Protein AF-A0A9C9UCG7-F1 (afdb_monomer_lite)

Sequence (73 aa):
MEPEMSADLKNRLLAELIDDLENDKLVLPSLPEVALKVRDTLDDEKANARDVAKVISTDAALSARLIAVANSP

Radius of gyration: 18.94 Å; chains: 1; bounding box: 39×28×47 Å

pLDDT: mean 88.29, std 9.88, range [58.0, 96.88]

Foldseek 3Di:
DPPVVVVVVVVVVVVVVVVCVVVVVDPDDPDPPLVVLLVVQVPDPPHDPVSSVVSQVVDPVSNVVVVVVVPDD

Structure (mmCIF, N/CA/C/O backbone):
data_AF-A0A9C9UCG7-F1
#
_entry.id   AF-A0A9C9UCG7-F1
#
loop_
_atom_site.group_PDB
_atom_site.id
_atom_site.type_symbol
_atom_site.label_atom_id
_atom_site.label_alt_id
_atom_site.label_comp_id
_atom_site.label_asym_id
_atom_site.label_entity_id
_atom_site.label_seq_id
_atom_site.pdbx_PDB_ins_code
_atom_site.Cartn_x
_atom_site.Cartn_y
_atom_site.Cartn_z
_atom_site.occupancy
_atom_site.B_iso_or_equiv
_atom_site.auth_seq_id
_atom_site.auth_comp_id
_atom_site.auth_asym_id
_atom_site.auth_atom_id
_atom_site.pdbx_PDB_model_num
ATOM 1 N N . MET A 1 1 ? 24.660 4.322 -34.596 1.00 58.00 1 MET A N 1
ATOM 2 C CA . MET A 1 1 ? 23.722 3.241 -34.966 1.00 58.00 1 MET A CA 1
ATOM 3 C C . MET A 1 1 ? 23.147 2.501 -33.751 1.00 58.00 1 MET A C 1
ATOM 5 O O . MET A 1 1 ? 22.125 1.861 -33.894 1.00 58.00 1 MET A O 1
ATOM 9 N N . GLU A 1 2 ? 23.735 2.639 -32.556 1.00 61.09 2 GLU A N 1
ATOM 10 C CA . GLU A 1 2 ? 23.249 2.029 -31.300 1.00 61.09 2 GLU A CA 1
ATOM 11 C C . GLU A 1 2 ? 21.942 2.604 -30.681 1.00 61.09 2 GLU A C 1
ATOM 13 O O . GLU A 1 2 ? 21.168 1.826 -30.124 1.00 61.09 2 GLU A O 1
ATOM 18 N N . PRO A 1 3 ? 21.630 3.921 -30.736 1.00 62.62 3 PRO A N 1
ATOM 19 C CA . PRO A 1 3 ? 20.507 4.457 -29.953 1.00 62.62 3 PRO A CA 1
ATOM 20 C C . PRO A 1 3 ? 19.116 4.144 -30.534 1.00 62.62 3 PRO A C 1
ATOM 22 O O . PRO A 1 3 ? 18.163 4.018 -29.769 1.00 62.62 3 PRO A O 1
ATOM 25 N N . GLU A 1 4 ? 18.986 3.976 -31.856 1.00 64.94 4 GLU A N 1
ATOM 26 C CA . GLU A 1 4 ? 17.699 3.654 -32.504 1.00 64.94 4 GLU A CA 1
ATOM 27 C C . GLU A 1 4 ? 17.234 2.221 -32.214 1.00 64.94 4 GLU A C 1
ATOM 29 O O . GLU A 1 4 ? 16.068 2.002 -31.897 1.00 64.94 4 GLU A O 1
ATOM 34 N N . MET A 1 5 ? 18.151 1.249 -32.238 1.00 66.25 5 MET A N 1
ATOM 35 C CA . MET A 1 5 ? 17.832 -0.163 -31.995 1.00 66.25 5 MET A CA 1
ATOM 36 C C . MET A 1 5 ? 17.380 -0.415 -30.544 1.00 66.25 5 MET A C 1
ATOM 38 O O . MET A 1 5 ? 16.530 -1.265 -30.287 1.00 66.25 5 MET A O 1
ATOM 42 N N . SER A 1 6 ? 17.897 0.367 -29.586 1.00 73.88 6 SER A N 1
ATOM 43 C CA . SER A 1 6 ? 17.451 0.329 -28.186 1.00 73.88 6 SER A CA 1
ATOM 44 C C . SER A 1 6 ? 16.045 0.912 -28.000 1.00 73.88 6 SER A C 1
ATOM 46 O O . SER A 1 6 ? 15.276 0.413 -27.17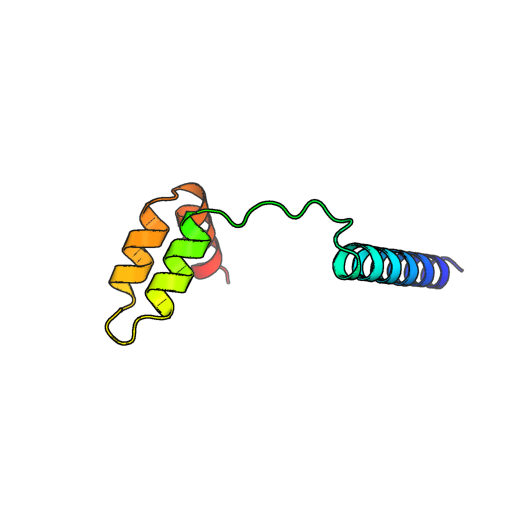8 1.00 73.88 6 SER A O 1
ATOM 48 N N . ALA A 1 7 ? 15.695 1.959 -28.753 1.00 80.06 7 ALA A N 1
ATOM 49 C CA . ALA A 1 7 ? 14.367 2.565 -28.702 1.00 80.06 7 ALA A CA 1
ATOM 50 C C . ALA A 1 7 ? 13.300 1.658 -29.339 1.00 80.06 7 ALA A C 1
ATOM 52 O O . ALA A 1 7 ? 12.229 1.490 -28.758 1.00 80.06 7 ALA A O 1
ATOM 53 N N . ASP A 1 8 ? 13.617 1.016 -30.468 1.00 88.81 8 ASP A N 1
ATOM 54 C CA . ASP A 1 8 ? 12.744 0.026 -31.113 1.00 88.81 8 ASP A CA 1
ATOM 55 C C . ASP A 1 8 ? 12.432 -1.153 -30.179 1.00 88.81 8 ASP A C 1
ATOM 57 O O . ASP A 1 8 ? 11.268 -1.498 -29.971 1.00 88.81 8 ASP A O 1
ATOM 61 N N . LEU A 1 9 ? 13.458 -1.707 -29.523 1.00 91.12 9 LEU A N 1
ATOM 62 C CA . LEU A 1 9 ? 13.281 -2.803 -28.572 1.00 91.12 9 LEU A CA 1
ATOM 63 C C . LEU A 1 9 ? 12.388 -2.406 -27.387 1.00 91.12 9 LEU A C 1
ATOM 65 O O . LEU A 1 9 ? 11.521 -3.183 -26.993 1.00 91.12 9 LEU A O 1
ATOM 69 N N . LYS A 1 10 ? 12.561 -1.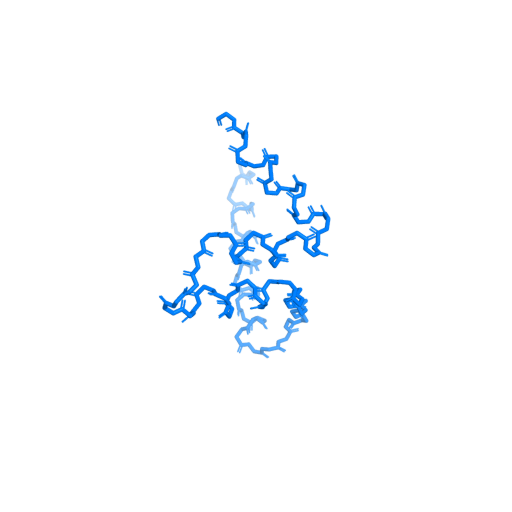195 -26.839 1.00 90.25 10 LYS A N 1
ATOM 70 C CA . LYS A 1 10 ? 11.705 -0.680 -25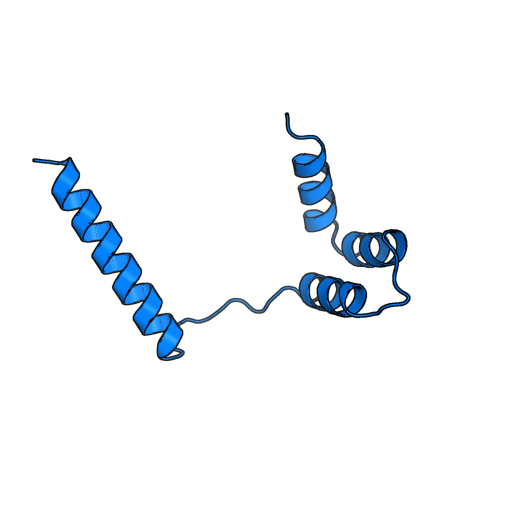.757 1.00 90.25 10 LYS A CA 1
ATOM 71 C C . LYS A 1 10 ? 10.251 -0.559 -26.195 1.00 90.25 10 LYS A C 1
ATOM 73 O O . LYS A 1 10 ? 9.371 -0.987 -25.459 1.00 90.25 10 LYS A O 1
ATOM 78 N N . ASN A 1 11 ? 10.006 0.003 -27.377 1.00 92.94 11 ASN A N 1
ATOM 79 C CA . ASN A 1 11 ? 8.652 0.204 -27.888 1.00 92.94 11 ASN A CA 1
ATOM 80 C C . ASN A 1 11 ? 7.947 -1.128 -28.153 1.00 92.94 11 ASN A C 1
ATOM 82 O O . ASN A 1 11 ? 6.778 -1.279 -27.812 1.00 92.94 11 ASN A O 1
ATOM 86 N N . ARG A 1 12 ? 8.667 -2.110 -28.705 1.00 93.44 12 ARG A N 1
ATOM 87 C CA . ARG A 1 12 ? 8.143 -3.462 -28.935 1.00 93.44 12 ARG A CA 1
ATOM 88 C C . ARG A 1 12 ? 7.807 -4.176 -27.631 1.00 93.44 12 ARG A C 1
ATOM 90 O O . ARG A 1 12 ? 6.728 -4.743 -27.523 1.00 93.44 12 ARG A O 1
ATOM 97 N N . LEU A 1 13 ? 8.690 -4.087 -26.638 1.00 93.12 13 LEU A N 1
ATOM 98 C CA . LEU A 1 13 ? 8.478 -4.694 -25.324 1.00 93.12 13 LEU A CA 1
ATOM 99 C C . LEU A 1 13 ? 7.319 -4.023 -24.569 1.00 93.12 13 LEU A C 1
ATOM 101 O O . LEU A 1 13 ? 6.542 -4.699 -23.907 1.00 93.12 13 LEU A O 1
ATOM 105 N N . LEU A 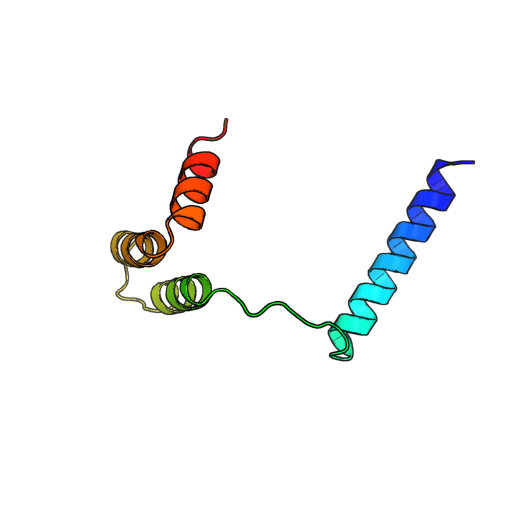1 14 ? 7.163 -2.702 -24.707 1.00 92.12 14 LEU A N 1
ATOM 106 C CA . LEU A 1 14 ? 6.024 -1.973 -24.146 1.00 92.12 14 LEU A CA 1
ATOM 107 C C . LEU A 1 14 ? 4.703 -2.397 -24.803 1.00 92.12 14 LEU A C 1
ATOM 109 O O . LEU A 1 14 ? 3.717 -2.600 -24.104 1.00 92.12 14 LEU A O 1
ATOM 113 N N . ALA A 1 15 ? 4.686 -2.537 -26.131 1.00 94.31 15 ALA A N 1
ATOM 114 C CA . ALA A 1 15 ? 3.502 -2.967 -26.870 1.00 94.31 15 ALA A CA 1
ATOM 115 C C . ALA A 1 15 ? 3.084 -4.399 -26.502 1.00 94.31 15 ALA A C 1
ATOM 117 O O . ALA A 1 15 ? 1.902 -4.648 -26.293 1.00 94.31 15 ALA A O 1
ATOM 118 N N . GLU A 1 16 ? 4.048 -5.312 -26.366 1.00 93.81 16 GLU A N 1
ATOM 119 C CA . GLU A 1 16 ? 3.809 -6.690 -25.921 1.00 93.81 16 GLU A CA 1
ATOM 120 C C . GLU A 1 16 ? 3.266 -6.735 -24.486 1.00 93.81 16 GLU A C 1
ATOM 122 O O . GLU A 1 16 ? 2.283 -7.418 -24.220 1.00 93.81 16 GLU A O 1
ATOM 127 N N . LEU A 1 17 ? 3.825 -5.929 -23.576 1.00 91.00 17 LEU A N 1
ATOM 128 C CA . LEU A 1 17 ? 3.340 -5.843 -22.197 1.00 91.00 17 LEU A CA 1
ATOM 129 C C . LEU A 1 17 ? 1.902 -5.307 -22.112 1.00 91.00 17 LEU A C 1
ATOM 131 O O . LEU A 1 17 ? 1.131 -5.761 -21.269 1.00 91.00 17 LEU A O 1
ATOM 135 N N . ILE A 1 18 ? 1.547 -4.333 -22.957 1.00 92.94 18 ILE A N 1
ATOM 136 C CA . ILE A 1 18 ? 0.181 -3.797 -23.023 1.00 92.94 18 ILE A CA 1
ATOM 137 C C . ILE A 1 18 ? -0.778 -4.850 -23.592 1.00 92.94 18 ILE A C 1
ATOM 139 O O . ILE A 1 18 ? -1.833 -5.054 -23.001 1.00 92.94 18 ILE A O 1
ATOM 143 N N . ASP A 1 19 ? -0.409 -5.559 -24.665 1.00 95.12 19 ASP A N 1
ATOM 144 C CA . ASP A 1 19 ? -1.240 -6.638 -25.225 1.00 95.12 19 ASP A CA 1
ATOM 145 C C . ASP A 1 19 ? -1.468 -7.760 -24.202 1.00 95.12 19 ASP A C 1
ATOM 147 O O . ASP A 1 19 ? -2.594 -8.225 -24.018 1.00 95.12 19 ASP A O 1
ATOM 151 N N . ASP A 1 20 ? -0.426 -8.168 -23.478 1.00 92.38 20 ASP A N 1
ATOM 152 C CA . ASP A 1 20 ? -0.550 -9.196 -22.447 1.00 92.38 20 ASP A CA 1
ATOM 153 C C . ASP A 1 20 ? -1.395 -8.731 -21.250 1.00 92.38 20 ASP A C 1
ATOM 155 O O . ASP A 1 20 ? -2.084 -9.551 -20.634 1.00 92.38 20 ASP A O 1
ATOM 159 N N . LEU A 1 21 ? -1.374 -7.432 -20.925 1.00 88.88 21 LEU A N 1
ATOM 160 C CA . LEU A 1 21 ? -2.229 -6.834 -19.897 1.00 88.88 21 LEU A CA 1
ATOM 161 C C . LEU A 1 21 ? -3.700 -6.792 -20.336 1.00 88.88 21 LEU A C 1
ATOM 163 O O . LEU A 1 21 ? -4.571 -7.161 -19.557 1.00 88.88 21 LEU A O 1
ATOM 167 N N . GLU A 1 22 ? -3.982 -6.358 -21.567 1.00 91.81 22 GLU A N 1
ATOM 168 C CA . GLU A 1 22 ? -5.347 -6.250 -22.106 1.00 91.81 22 GLU A CA 1
ATOM 169 C C . GLU A 1 22 ? -6.013 -7.616 -22.317 1.00 91.81 22 GLU A C 1
ATOM 171 O O . GLU A 1 22 ? -7.234 -7.732 -22.222 1.00 91.81 22 GLU A O 1
ATOM 176 N N . ASN A 1 23 ? -5.218 -8.656 -22.583 1.00 94.44 23 ASN A N 1
ATOM 177 C CA . ASN A 1 23 ? -5.698 -10.018 -22.813 1.00 94.44 23 ASN A CA 1
ATOM 178 C C . ASN A 1 23 ? -5.598 -10.933 -21.575 1.00 94.44 23 ASN A C 1
ATOM 180 O O . ASN A 1 23 ? -5.681 -12.153 -21.730 1.00 94.44 23 ASN A O 1
ATOM 184 N N . ASP A 1 24 ? -5.390 -10.383 -20.371 1.00 85.25 24 ASP A N 1
ATOM 185 C CA . ASP A 1 24 ? -5.276 -11.137 -19.107 1.00 85.25 24 ASP A CA 1
ATOM 186 C C . ASP A 1 24 ? -4.229 -12.280 -19.143 1.00 85.25 24 ASP A C 1
ATOM 188 O O . ASP A 1 24 ? -4.357 -13.309 -18.475 1.00 85.25 24 ASP A O 1
ATOM 192 N N . LYS A 1 25 ? -3.158 -12.115 -19.931 1.00 90.44 25 LYS A N 1
ATOM 193 C CA . LYS A 1 25 ? -2.053 -13.087 -20.039 1.00 90.44 25 LYS A CA 1
ATOM 194 C C . LYS A 1 25 ? -0.971 -12.857 -18.984 1.00 90.44 25 LYS A C 1
ATOM 196 O O . LYS A 1 25 ? -0.164 -13.752 -18.724 1.00 90.44 25 LYS A O 1
ATOM 201 N N . LEU A 1 26 ? -0.945 -11.675 -18.363 1.00 82.00 26 LEU A N 1
ATOM 202 C CA . LEU A 1 26 ? -0.029 -11.370 -17.269 1.00 82.00 26 LEU A CA 1
ATOM 203 C C . LEU A 1 26 ? -0.513 -11.994 -15.961 1.00 82.00 26 LEU A C 1
ATOM 205 O O . LEU A 1 26 ? -1.606 -11.715 -15.474 1.00 82.00 26 LEU A O 1
ATOM 209 N N . VAL A 1 27 ? 0.367 -12.762 -15.316 1.00 74.44 27 VAL A N 1
ATOM 210 C CA . VAL A 1 27 ? 0.198 -13.085 -13.897 1.00 74.44 27 VAL A CA 1
ATOM 211 C C . VAL A 1 27 ? 0.513 -11.823 -13.104 1.00 74.44 27 VAL A C 1
ATOM 213 O O . VAL A 1 27 ? 1.669 -11.540 -12.782 1.00 74.44 27 VAL A O 1
ATOM 216 N N . LEU A 1 28 ? -0.522 -11.040 -12.812 1.00 74.50 28 LEU A N 1
ATOM 217 C CA . LEU A 1 28 ? -0.385 -9.896 -11.928 1.00 74.50 28 LEU A CA 1
ATOM 218 C C . LEU A 1 28 ? -0.133 -10.408 -10.504 1.00 74.50 28 LEU A C 1
ATOM 220 O O . LEU A 1 28 ? -0.888 -11.256 -10.014 1.00 74.50 28 LEU A O 1
ATOM 224 N N . PRO A 1 29 ? 0.909 -9.921 -9.809 1.00 68.56 29 PRO A N 1
ATOM 225 C CA . PRO A 1 29 ? 1.027 -10.196 -8.391 1.00 68.56 29 PRO A CA 1
ATOM 226 C C . PRO A 1 29 ? -0.216 -9.635 -7.700 1.00 68.56 29 PRO A C 1
ATOM 228 O O . PRO A 1 29 ? -0.650 -8.516 -7.984 1.00 68.56 29 PRO A O 1
ATOM 231 N N . SER A 1 30 ? -0.797 -10.406 -6.783 1.00 68.19 30 SER A N 1
ATOM 232 C CA . SER A 1 30 ? -1.875 -9.896 -5.944 1.00 68.19 30 SER A CA 1
ATOM 233 C C . SER A 1 30 ? -1.393 -8.643 -5.218 1.00 68.19 30 SER A C 1
ATOM 235 O O . SER A 1 30 ? -0.302 -8.651 -4.636 1.00 68.19 30 SER A O 1
ATOM 237 N N . LEU A 1 31 ? -2.206 -7.585 -5.221 1.00 67.38 31 LEU A N 1
ATOM 238 C CA . LEU A 1 31 ? -1.927 -6.411 -4.404 1.00 67.38 31 LEU A CA 1
ATOM 239 C C . LEU A 1 31 ? -1.777 -6.864 -2.938 1.00 67.38 31 LEU A C 1
ATOM 241 O O . LEU A 1 31 ? -2.629 -7.625 -2.469 1.00 67.38 31 LEU A O 1
ATOM 245 N N . PRO A 1 32 ? -0.731 -6.434 -2.208 1.00 77.81 32 PRO A N 1
ATOM 246 C CA . PRO A 1 32 ? -0.579 -6.797 -0.805 1.00 77.81 32 PRO A CA 1
ATOM 247 C C . PRO A 1 32 ? -1.846 -6.451 -0.017 1.00 77.81 32 PRO A C 1
ATOM 249 O O . PRO A 1 32 ? -2.433 -5.389 -0.224 1.00 77.81 32 PRO A O 1
ATOM 252 N N . GLU A 1 33 ? -2.255 -7.308 0.918 1.00 84.06 33 GLU A N 1
ATOM 253 C CA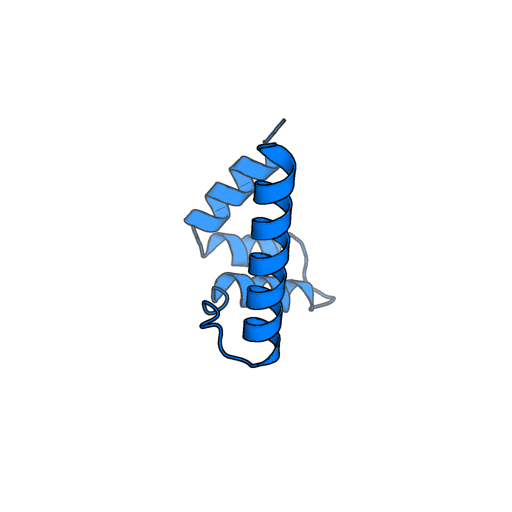 . GLU A 1 33 ? -3.460 -7.090 1.736 1.00 84.06 33 GLU A CA 1
ATOM 254 C C . GLU A 1 33 ? -3.432 -5.723 2.448 1.00 84.06 33 GLU A C 1
ATOM 256 O O . GLU A 1 33 ? -4.449 -5.037 2.547 1.00 84.06 33 GLU A O 1
ATOM 261 N N . VAL A 1 34 ? -2.246 -5.284 2.881 1.00 88.50 34 VAL A N 1
ATOM 262 C CA . VAL A 1 34 ? -2.039 -3.958 3.479 1.00 88.50 34 VAL A CA 1
ATOM 263 C C . VAL A 1 34 ? -2.343 -2.820 2.497 1.00 88.50 34 VAL A C 1
ATOM 265 O O . VAL A 1 34 ? -2.925 -1.819 2.898 1.00 88.50 34 VAL A O 1
ATOM 268 N N . ALA A 1 35 ? -2.030 -2.976 1.207 1.00 87.62 35 ALA A N 1
ATOM 269 C CA . ALA A 1 35 ? -2.303 -1.964 0.188 1.00 87.62 35 ALA A CA 1
ATOM 270 C C . ALA A 1 35 ? -3.810 -1.821 -0.074 1.00 87.62 35 ALA A C 1
ATOM 272 O O . ALA A 1 35 ? -4.302 -0.703 -0.223 1.00 87.62 35 ALA A O 1
ATOM 273 N N . LEU A 1 36 ? -4.550 -2.936 -0.059 1.00 90.00 36 LEU A N 1
ATOM 274 C CA . LEU A 1 36 ? -6.013 -2.921 -0.155 1.00 90.00 36 LEU A CA 1
ATOM 275 C C . LEU A 1 36 ? -6.634 -2.213 1.055 1.00 90.00 36 LEU A C 1
ATOM 277 O O . LEU A 1 36 ? -7.416 -1.287 0.879 1.00 90.00 36 LEU A O 1
ATOM 281 N N . LYS A 1 37 ? -6.202 -2.555 2.275 1.00 91.44 37 LYS A N 1
ATOM 282 C CA . LYS A 1 37 ? -6.693 -1.912 3.506 1.00 91.44 37 LYS A CA 1
ATOM 283 C C . LYS A 1 37 ? -6.394 -0.414 3.555 1.00 91.44 37 LYS A C 1
ATOM 285 O O . LYS A 1 37 ? -7.215 0.347 4.060 1.00 91.44 37 LYS A O 1
ATOM 290 N N . VAL A 1 38 ? -5.230 0.018 3.058 1.00 93.25 38 VAL A N 1
ATOM 291 C CA . VAL A 1 38 ? -4.889 1.447 2.971 1.00 93.25 38 VAL A CA 1
ATOM 292 C C . VAL A 1 38 ? -5.867 2.166 2.048 1.00 93.25 38 VAL A C 1
ATOM 294 O O . VAL A 1 38 ? -6.393 3.202 2.445 1.00 93.25 38 VAL A O 1
ATOM 297 N N . ARG A 1 39 ? -6.145 1.612 0.861 1.00 91.88 39 ARG A N 1
ATOM 298 C CA . ARG A 1 39 ? -7.124 2.178 -0.076 1.00 91.88 39 ARG A CA 1
ATOM 299 C C . ARG A 1 39 ? -8.513 2.255 0.556 1.00 91.88 39 ARG A C 1
ATOM 301 O O . ARG A 1 39 ? -9.078 3.335 0.615 1.00 91.88 39 ARG A O 1
ATOM 308 N N . ASP A 1 40 ? -8.998 1.151 1.114 1.00 93.88 40 ASP A N 1
ATOM 309 C CA . ASP A 1 40 ? -10.333 1.100 1.714 1.00 93.88 40 ASP A CA 1
ATOM 310 C C . ASP A 1 40 ? -10.467 2.084 2.902 1.00 93.88 40 ASP A C 1
ATOM 312 O O . ASP A 1 40 ? -11.536 2.635 3.138 1.00 93.88 40 ASP A O 1
ATOM 316 N N . THR A 1 41 ? -9.372 2.350 3.631 1.00 95.06 41 THR A N 1
ATOM 317 C CA . THR A 1 41 ? -9.333 3.372 4.696 1.00 95.06 41 THR A CA 1
ATOM 318 C C . THR A 1 41 ? -9.356 4.792 4.131 1.00 95.06 41 THR A C 1
ATOM 320 O O . THR A 1 41 ? -9.946 5.673 4.739 1.00 95.06 41 THR A O 1
ATOM 323 N N . LEU A 1 42 ? -8.707 5.038 2.991 1.00 94.06 42 LEU A N 1
ATOM 324 C CA . LEU A 1 42 ? -8.713 6.346 2.328 1.00 94.06 42 LEU A CA 1
ATOM 325 C C . LEU A 1 42 ? -10.067 6.679 1.687 1.00 94.06 42 LEU A C 1
ATOM 327 O O . LEU A 1 42 ? -10.386 7.857 1.550 1.00 94.06 42 LEU A O 1
ATOM 331 N N . ASP A 1 43 ? -10.846 5.662 1.323 1.00 95.81 43 ASP A N 1
ATOM 332 C CA . ASP A 1 43 ? -12.181 5.817 0.738 1.00 95.81 43 ASP A CA 1
ATOM 333 C C . ASP A 1 43 ? -13.268 6.158 1.790 1.00 95.81 43 ASP A C 1
ATOM 335 O O . ASP A 1 43 ? -14.379 6.544 1.424 1.00 95.81 43 ASP A O 1
ATOM 339 N N . ASP A 1 44 ? -12.975 6.053 3.095 1.00 95.44 44 ASP A N 1
ATOM 340 C CA . ASP A 1 44 ? -13.886 6.453 4.178 1.00 95.44 44 ASP A CA 1
ATOM 341 C C . ASP A 1 44 ? -13.752 7.954 4.497 1.00 95.44 44 ASP A C 1
ATOM 343 O O . ASP A 1 44 ? -12.727 8.415 5.002 1.00 95.44 44 ASP A O 1
ATOM 347 N N . GLU A 1 45 ? -14.828 8.722 4.290 1.00 93.62 45 GLU A N 1
ATOM 348 C CA . GLU A 1 45 ? -14.896 10.165 4.580 1.00 93.62 45 GLU A CA 1
ATOM 349 C C . GLU A 1 45 ? -14.611 10.529 6.051 1.00 93.62 45 GLU A C 1
ATOM 351 O O . GLU A 1 45 ? -14.323 11.686 6.366 1.00 93.62 45 GLU A O 1
ATOM 356 N N . LYS A 1 46 ? -14.711 9.567 6.976 1.00 95.12 46 LYS A N 1
ATOM 357 C CA . LYS A 1 46 ? -14.427 9.764 8.406 1.00 95.12 46 LYS A CA 1
ATOM 358 C C . LYS A 1 46 ? -12.989 9.432 8.786 1.00 95.12 46 LYS A C 1
ATOM 360 O O . LYS A 1 46 ? -12.584 9.7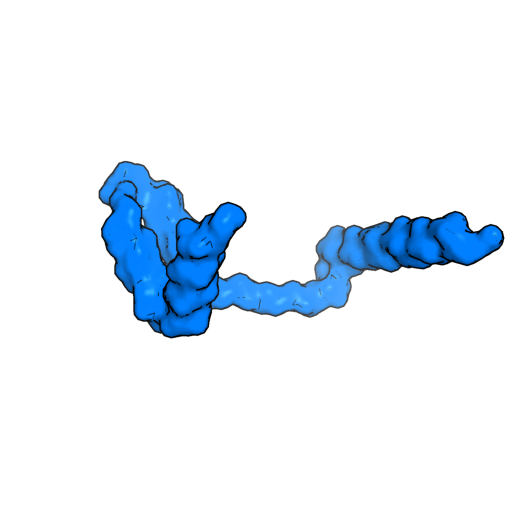42 9.912 1.00 95.12 46 LYS A O 1
ATOM 365 N N . ALA A 1 47 ? -12.237 8.788 7.899 1.00 95.69 47 ALA A N 1
ATOM 366 C CA . ALA A 1 47 ? -10.870 8.397 8.178 1.00 95.69 47 ALA A CA 1
ATOM 367 C C . ALA A 1 47 ? -9.941 9.611 8.211 1.00 95.69 47 ALA A C 1
ATOM 369 O O . ALA A 1 47 ? -10.123 10.619 7.527 1.00 95.69 47 ALA A O 1
ATOM 370 N N . ASN A 1 48 ? -8.899 9.508 9.028 1.00 95.94 48 ASN A N 1
ATOM 371 C CA . ASN A 1 48 ? -7.840 10.501 9.099 1.00 95.94 48 ASN A CA 1
ATOM 372 C C . ASN A 1 48 ? -6.459 9.851 8.934 1.00 95.94 48 ASN A C 1
ATOM 374 O O . ASN A 1 48 ? -6.300 8.630 8.918 1.00 95.94 48 ASN A O 1
ATOM 378 N N . ALA A 1 49 ? -5.420 10.684 8.854 1.00 94.44 49 ALA A N 1
ATOM 379 C CA . ALA A 1 49 ? -4.048 10.225 8.639 1.00 94.44 49 ALA A CA 1
ATOM 380 C C . ALA A 1 49 ? -3.556 9.204 9.687 1.00 94.44 49 ALA A C 1
ATOM 382 O O . ALA A 1 49 ? -2.704 8.373 9.373 1.00 94.44 49 ALA A O 1
ATOM 383 N N . ARG A 1 50 ? -4.080 9.226 10.923 1.00 96.06 50 ARG A N 1
ATOM 384 C CA . ARG A 1 50 ? -3.711 8.242 11.955 1.00 96.06 50 ARG A CA 1
ATOM 385 C C . ARG A 1 50 ? -4.291 6.864 11.663 1.00 96.06 50 ARG A C 1
ATOM 387 O O . ARG A 1 50 ? -3.634 5.873 11.969 1.00 96.06 50 ARG A O 1
ATOM 394 N N . ASP A 1 51 ? -5.474 6.797 11.062 1.00 96.25 51 ASP A N 1
ATOM 395 C CA . ASP A 1 51 ? -6.106 5.532 10.684 1.00 96.25 51 ASP A CA 1
ATOM 396 C C . ASP A 1 51 ? -5.297 4.854 9.576 1.00 96.25 51 ASP A C 1
ATOM 398 O O . ASP A 1 51 ? -4.927 3.686 9.694 1.00 96.25 51 ASP A O 1
ATOM 402 N N . VAL A 1 52 ? -4.884 5.629 8.571 1.00 94.69 52 VAL A N 1
ATOM 403 C CA . VAL A 1 52 ? -3.997 5.159 7.496 1.00 94.69 52 VAL A CA 1
ATOM 404 C C . VAL A 1 52 ? -2.636 4.723 8.050 1.00 94.69 52 VAL A C 1
ATOM 406 O O . VAL A 1 52 ? -2.142 3.646 7.713 1.00 94.69 52 VAL A O 1
ATOM 409 N N . ALA A 1 53 ? -2.047 5.509 8.958 1.00 94.50 53 ALA A N 1
ATOM 410 C CA . ALA A 1 53 ? -0.786 5.156 9.609 1.00 94.50 53 ALA A CA 1
ATOM 411 C C . ALA A 1 53 ? -0.888 3.840 10.400 1.00 94.50 53 ALA A C 1
ATOM 413 O O . ALA A 1 53 ? 0.047 3.038 10.389 1.00 94.50 53 ALA A O 1
ATOM 414 N N . LYS A 1 54 ? -2.033 3.579 11.043 1.00 94.56 54 LYS A N 1
ATOM 415 C CA . LYS A 1 54 ? -2.292 2.326 11.762 1.00 94.56 54 LYS A CA 1
ATOM 416 C C . LYS A 1 54 ? -2.303 1.130 10.815 1.00 94.56 54 LYS A C 1
ATOM 418 O O . LYS A 1 54 ? -1.703 0.109 11.140 1.00 94.56 54 LYS A O 1
ATOM 423 N N . VAL A 1 55 ? -2.917 1.261 9.641 1.00 94.25 55 VAL A N 1
ATOM 424 C CA . VAL A 1 55 ? -2.905 0.200 8.624 1.00 94.25 55 VAL A CA 1
ATOM 425 C C . VAL A 1 55 ? -1.491 -0.036 8.097 1.00 94.25 55 VAL A C 1
ATOM 427 O O . VAL A 1 55 ? -1.029 -1.173 8.102 1.00 94.25 55 VAL A O 1
ATOM 430 N N . ILE A 1 56 ? -0.769 1.022 7.723 1.00 93.81 56 ILE A N 1
ATOM 431 C CA . ILE A 1 56 ? 0.614 0.926 7.228 1.00 93.81 56 ILE A CA 1
ATOM 432 C C . ILE A 1 56 ? 1.525 0.237 8.252 1.00 93.81 56 ILE A C 1
ATOM 434 O O . ILE A 1 56 ? 2.318 -0.623 7.877 1.00 93.81 56 ILE A O 1
ATOM 438 N N . SER A 1 57 ? 1.357 0.544 9.544 1.00 92.94 57 SER A N 1
ATOM 439 C CA . SER A 1 57 ? 2.168 -0.025 10.630 1.00 92.94 57 SER A CA 1
ATOM 440 C C . SER A 1 57 ? 2.041 -1.545 10.794 1.00 92.94 57 SER A C 1
ATOM 442 O O . SER A 1 57 ? 2.870 -2.155 11.467 1.00 92.94 57 SER A O 1
ATOM 444 N N . THR A 1 58 ? 1.033 -2.170 10.169 1.00 92.38 58 THR A N 1
ATOM 445 C CA . THR A 1 58 ? 0.888 -3.635 10.154 1.00 92.38 58 THR A CA 1
ATOM 446 C C . THR A 1 58 ? 1.922 -4.328 9.262 1.00 92.38 58 THR A C 1
ATOM 448 O O . THR A 1 58 ? 2.194 -5.509 9.466 1.00 92.38 58 THR A O 1
ATOM 451 N N . ASP A 1 59 ? 2.542 -3.598 8.328 1.00 91.50 59 ASP A N 1
ATOM 452 C CA . ASP A 1 59 ? 3.625 -4.082 7.475 1.00 91.50 59 ASP A CA 1
ATOM 453 C C . ASP A 1 59 ? 4.923 -3.317 7.786 1.00 91.50 59 ASP A C 1
ATOM 455 O O . ASP A 1 59 ? 5.075 -2.123 7.497 1.00 91.50 59 ASP A O 1
ATOM 459 N N . ALA A 1 60 ? 5.882 -4.016 8.398 1.00 90.12 60 ALA A N 1
ATOM 460 C CA . ALA A 1 60 ? 7.150 -3.426 8.819 1.00 90.12 60 ALA A CA 1
ATOM 461 C C . ALA A 1 60 ? 8.027 -2.980 7.635 1.00 90.12 60 ALA A C 1
ATOM 463 O O . ALA A 1 60 ? 8.705 -1.953 7.726 1.00 90.12 60 ALA A O 1
ATOM 464 N N . ALA A 1 61 ? 8.011 -3.721 6.523 1.00 88.94 61 ALA A N 1
ATOM 465 C CA . ALA A 1 61 ? 8.826 -3.411 5.353 1.00 88.94 61 ALA A CA 1
ATOM 466 C C . ALA A 1 61 ? 8.285 -2.173 4.622 1.00 88.94 61 ALA A C 1
ATOM 468 O O . ALA A 1 61 ? 9.053 -1.268 4.283 1.00 88.94 61 ALA A O 1
ATOM 469 N N . LEU A 1 62 ? 6.962 -2.094 4.450 1.00 89.38 62 LEU A N 1
ATOM 470 C CA . LEU A 1 62 ? 6.270 -0.935 3.888 1.00 89.38 62 LEU A CA 1
ATOM 471 C C . LEU A 1 62 ? 6.486 0.311 4.756 1.00 89.38 62 LEU A C 1
ATOM 473 O O . LEU A 1 62 ? 6.841 1.370 4.238 1.00 89.38 62 LEU A O 1
ATOM 477 N N . SER A 1 63 ? 6.331 0.172 6.075 1.00 93.50 63 SER A N 1
ATOM 478 C CA . SER A 1 63 ? 6.543 1.260 7.036 1.00 93.50 63 SER A CA 1
ATOM 479 C C . SER A 1 63 ? 7.957 1.836 6.936 1.00 93.50 63 SER A C 1
ATOM 481 O O . SER A 1 63 ? 8.131 3.047 6.788 1.00 93.50 63 SER A O 1
ATOM 483 N N . ALA A 1 64 ? 8.977 0.971 6.954 1.00 94.50 64 ALA A N 1
ATOM 484 C CA . ALA A 1 64 ? 10.371 1.387 6.830 1.00 94.50 64 ALA A CA 1
ATOM 485 C C . ALA A 1 64 ? 10.649 2.083 5.486 1.00 94.50 64 ALA A C 1
ATOM 487 O O . ALA A 1 64 ? 11.324 3.114 5.446 1.00 94.50 64 ALA A O 1
ATOM 488 N N . ARG A 1 65 ? 10.092 1.557 4.386 1.00 92.69 65 ARG A N 1
ATOM 489 C CA . ARG A 1 65 ? 10.229 2.143 3.045 1.00 92.69 65 ARG A CA 1
ATOM 490 C C . ARG A 1 65 ? 9.612 3.538 2.968 1.00 92.69 65 ARG A C 1
ATOM 492 O O . ARG A 1 65 ? 10.244 4.438 2.423 1.00 92.69 65 ARG A O 1
ATOM 499 N N . LEU A 1 66 ? 8.413 3.725 3.517 1.00 93.62 66 LEU A N 1
ATOM 500 C CA . LEU A 1 66 ? 7.722 5.016 3.511 1.00 93.62 66 LEU A CA 1
ATOM 501 C C . LEU A 1 66 ? 8.469 6.070 4.330 1.00 93.62 66 LEU A C 1
ATOM 503 O O . LEU A 1 66 ? 8.601 7.195 3.863 1.00 93.62 66 LEU A O 1
ATOM 507 N N . ILE A 1 67 ? 9.019 5.708 5.494 1.00 96.06 67 ILE A N 1
ATOM 508 C CA . ILE A 1 67 ? 9.859 6.618 6.292 1.00 96.06 67 ILE A CA 1
ATOM 509 C C . ILE A 1 67 ? 11.110 7.033 5.508 1.00 96.06 67 ILE A C 1
ATOM 511 O O . ILE A 1 67 ? 11.463 8.210 5.492 1.00 96.06 67 ILE A O 1
ATOM 515 N N . ALA A 1 68 ? 11.780 6.082 4.850 1.00 96.56 68 ALA A N 1
ATOM 516 C CA . ALA A 1 68 ? 12.974 6.371 4.059 1.00 96.56 68 ALA A CA 1
ATOM 517 C C . ALA A 1 68 ? 12.680 7.327 2.890 1.00 96.56 68 ALA A C 1
ATOM 519 O O . ALA A 1 68 ? 13.469 8.230 2.632 1.00 96.56 68 ALA A O 1
ATOM 520 N N . VAL A 1 69 ? 11.539 7.150 2.216 1.00 96.88 69 VAL A N 1
ATOM 521 C CA . VAL A 1 69 ? 11.093 8.030 1.125 1.00 96.88 69 VAL A CA 1
ATOM 522 C C . VAL A 1 69 ? 10.649 9.396 1.649 1.00 96.88 69 VAL A C 1
ATOM 524 O O . VAL A 1 69 ? 11.026 10.410 1.084 1.00 96.88 69 VAL A O 1
ATOM 527 N N . ALA A 1 70 ? 9.890 9.457 2.744 1.00 95.81 70 ALA A N 1
ATOM 528 C CA . ALA A 1 70 ? 9.434 10.726 3.318 1.00 95.81 70 ALA A CA 1
ATOM 529 C C . ALA A 1 70 ? 10.596 11.622 3.784 1.00 95.81 70 ALA A C 1
ATOM 531 O O . ALA A 1 70 ? 10.466 12.842 3.788 1.00 95.81 70 ALA A O 1
ATOM 532 N N . ASN A 1 71 ? 11.723 11.012 4.159 1.00 96.69 71 ASN A N 1
ATOM 533 C CA . ASN A 1 71 ? 12.944 11.701 4.569 1.00 96.69 71 ASN A CA 1
ATOM 534 C C . ASN A 1 71 ? 13.973 11.858 3.431 1.00 96.69 71 ASN A C 1
ATOM 536 O O . ASN A 1 71 ? 15.127 12.189 3.714 1.00 96.69 71 ASN A O 1
ATOM 540 N N . SER A 1 72 ? 13.618 11.581 2.170 1.00 92.50 72 SER A N 1
ATOM 541 C CA . SER A 1 72 ? 14.553 11.767 1.054 1.00 92.50 72 SER A CA 1
ATOM 542 C C . SER A 1 72 ? 14.727 13.258 0.703 1.00 92.50 72 SER A C 1
ATOM 544 O O . SER A 1 72 ? 13.738 13.986 0.793 1.00 92.50 72 SER A O 1
ATOM 546 N N . PRO A 1 73 ? 15.936 13.709 0.300 1.00 79.00 73 PRO A N 1
ATOM 547 C CA . PRO A 1 73 ? 16.215 15.105 -0.068 1.00 79.00 73 PRO A CA 1
ATOM 548 C C . PRO A 1 73 ? 15.427 15.622 -1.274 1.00 79.00 73 PRO A C 1
ATOM 550 O O . PRO A 1 73 ? 15.123 14.804 -2.174 1.00 79.00 73 PRO A O 1
#

Secondary structure (DSSP, 8-state):
-HHHHHHHHHHHHHHHHHHHHHTT-S-PPPPPHHHHHHHHHHT-TT--HHHHHHHHTT-HHHHHHHHHHHT--